Protein AF-A0A6V7JF43-F1 (afdb_monomer_lite)

Structure (mmCIF, N/CA/C/O backbone):
data_AF-A0A6V7JF43-F1
#
_entry.id   AF-A0A6V7JF43-F1
#
loop_
_atom_site.group_PDB
_atom_site.id
_atom_site.ty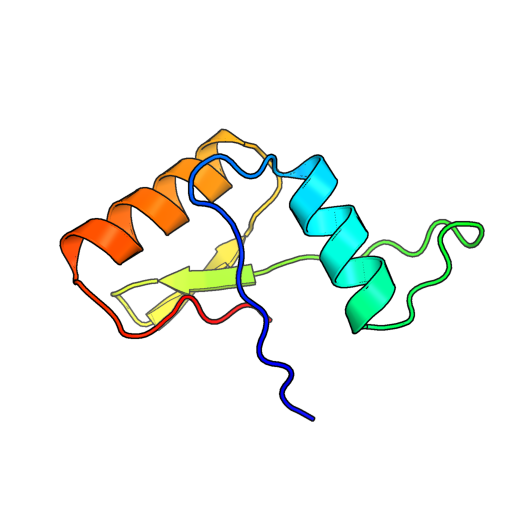pe_symbol
_atom_site.label_atom_id
_atom_site.label_alt_id
_atom_site.label_comp_id
_atom_site.label_asym_id
_atom_site.label_entity_id
_atom_site.label_seq_id
_atom_site.pdbx_PDB_ins_code
_atom_site.Cartn_x
_atom_site.Cartn_y
_atom_site.Cartn_z
_atom_site.occupancy
_atom_site.B_iso_or_equiv
_atom_site.auth_seq_id
_atom_site.auth_comp_id
_atom_site.auth_asym_id
_atom_site.auth_atom_id
_atom_site.pdbx_PDB_model_num
ATOM 1 N N . GLU A 1 1 ? -6.003 -17.097 -4.714 1.00 79.06 1 GLU A N 1
ATOM 2 C CA . GLU A 1 1 ? -5.255 -17.318 -3.461 1.00 79.06 1 GLU A CA 1
ATOM 3 C C . GLU A 1 1 ? -5.323 -16.032 -2.657 1.00 79.06 1 GLU A C 1
ATOM 5 O O . GLU A 1 1 ? -5.377 -14.977 -3.275 1.00 79.06 1 GLU A O 1
ATOM 10 N N . VAL A 1 2 ? -5.450 -16.113 -1.334 1.00 85.62 2 VAL A N 1
ATOM 11 C CA . VAL A 1 2 ? -5.512 -14.937 -0.454 1.00 85.62 2 VAL A CA 1
ATOM 12 C C . VAL A 1 2 ? -4.254 -14.960 0.400 1.00 85.62 2 VAL A C 1
ATOM 14 O O . VAL A 1 2 ? -3.976 -15.982 1.026 1.00 85.62 2 VAL A O 1
ATOM 17 N N . GLN A 1 3 ? -3.504 -13.860 0.408 1.00 90.75 3 GLN A N 1
ATOM 18 C CA . GLN A 1 3 ? -2.344 -13.684 1.277 1.00 90.75 3 GLN A CA 1
ATOM 19 C C . GLN A 1 3 ? -2.676 -12.679 2.378 1.00 90.75 3 GLN A C 1
ATOM 21 O O . GLN A 1 3 ? -3.340 -11.677 2.127 1.00 90.75 3 GLN A O 1
ATOM 26 N N . ILE A 1 4 ? -2.226 -12.966 3.598 1.00 91.69 4 ILE A N 1
ATOM 27 C CA . ILE A 1 4 ? -2.404 -12.096 4.762 1.00 91.69 4 ILE A CA 1
ATOM 28 C C . ILE A 1 4 ? -1.013 -11.689 5.231 1.00 91.69 4 ILE A C 1
ATOM 30 O O . ILE A 1 4 ? -0.178 -12.548 5.511 1.00 91.69 4 ILE A O 1
ATOM 34 N N . THR A 1 5 ? -0.778 -10.384 5.321 1.00 92.50 5 THR A N 1
ATOM 35 C CA . THR A 1 5 ? 0.458 -9.805 5.849 1.00 92.50 5 THR A CA 1
ATOM 36 C C . THR A 1 5 ? 0.129 -8.735 6.884 1.00 92.50 5 THR A C 1
ATOM 38 O O . THR A 1 5 ? -0.988 -8.217 6.922 1.00 92.50 5 THR A O 1
ATOM 41 N N . TYR A 1 6 ? 1.103 -8.410 7.726 1.00 91.81 6 TYR A N 1
ATOM 42 C CA . TYR A 1 6 ? 0.992 -7.361 8.731 1.00 91.81 6 TYR A CA 1
ATOM 43 C C . TYR A 1 6 ? 1.927 -6.219 8.360 1.00 91.81 6 TYR A C 1
ATOM 45 O O . TYR A 1 6 ? 3.114 -6.432 8.124 1.00 91.81 6 TYR A O 1
ATOM 53 N N . ILE A 1 7 ? 1.389 -5.005 8.347 1.00 91.00 7 ILE A N 1
ATOM 54 C CA . ILE A 1 7 ? 2.134 -3.778 8.063 1.00 91.00 7 ILE A CA 1
ATOM 55 C C . ILE A 1 7 ? 2.159 -2.885 9.298 1.00 91.00 7 ILE A C 1
ATOM 57 O O . ILE A 1 7 ? 1.293 -2.970 10.170 1.00 91.00 7 ILE A O 1
ATOM 61 N N . THR A 1 8 ? 3.162 -2.016 9.387 1.00 90.94 8 THR A N 1
ATOM 62 C CA . THR A 1 8 ? 3.176 -0.967 10.406 1.00 90.94 8 THR A CA 1
ATOM 63 C C . THR A 1 8 ? 2.286 0.198 9.958 1.00 90.94 8 THR A C 1
ATOM 65 O O . THR A 1 8 ? 2.288 0.531 8.773 1.00 90.94 8 THR A O 1
ATOM 68 N N . PRO A 1 9 ? 1.575 0.887 10.871 1.00 86.38 9 PRO A N 1
ATOM 69 C CA . PRO A 1 9 ? 0.771 2.062 10.507 1.00 86.38 9 PRO A CA 1
ATOM 70 C C . PRO A 1 9 ? 1.585 3.216 9.903 1.00 86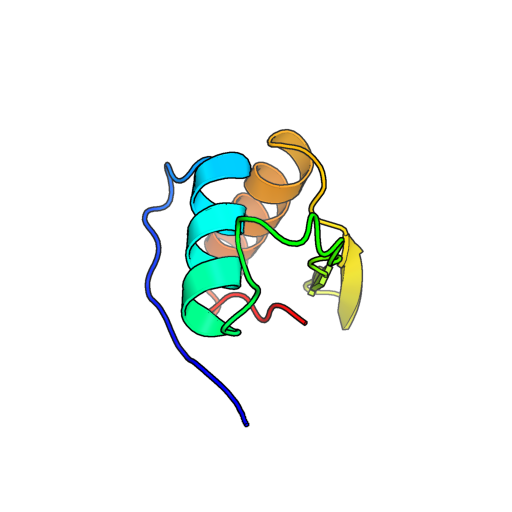.38 9 PRO A C 1
ATOM 72 O O . PRO A 1 9 ? 1.032 4.117 9.292 1.00 86.38 9 PRO A O 1
ATOM 75 N N . SER A 1 10 ? 2.908 3.208 10.083 1.00 91.94 10 SER A N 1
ATOM 76 C CA . SER A 1 10 ? 3.829 4.196 9.518 1.00 91.94 10 SER A CA 1
ATOM 77 C C . SER A 1 10 ? 4.455 3.754 8.188 1.00 91.94 10 SER A C 1
ATOM 79 O O . SER A 1 10 ? 5.486 4.305 7.797 1.00 91.94 10 SER A O 1
ATOM 81 N N . ILE A 1 11 ? 3.929 2.709 7.541 1.00 95.56 11 ILE A N 1
ATOM 82 C CA . ILE A 1 11 ? 4.452 2.218 6.264 1.00 95.56 11 ILE A CA 1
ATOM 83 C C . ILE A 1 11 ? 4.270 3.272 5.165 1.00 95.56 11 ILE A C 1
ATOM 85 O O . ILE A 1 11 ? 3.268 3.986 5.107 1.00 95.56 11 ILE A O 1
ATOM 89 N N . THR A 1 12 ? 5.254 3.366 4.273 1.00 96.69 12 THR A N 1
ATOM 90 C CA . THR A 1 12 ? 5.165 4.254 3.110 1.00 96.69 12 THR A CA 1
ATOM 91 C C . THR A 1 12 ? 4.528 3.538 1.924 1.00 96.69 12 THR A C 1
ATOM 93 O O . THR A 1 12 ? 4.623 2.314 1.810 1.00 96.69 12 THR A O 1
ATOM 96 N N . VAL A 1 13 ? 3.929 4.288 0.996 1.00 95.12 13 VAL A N 1
ATOM 97 C CA . VAL A 1 13 ? 3.340 3.717 -0.228 1.00 95.12 13 VAL A CA 1
ATOM 98 C C . VAL A 1 13 ? 4.368 2.957 -1.071 1.00 95.12 13 VAL A C 1
ATOM 100 O O . VAL A 1 13 ? 4.029 1.954 -1.696 1.00 95.12 13 VAL A O 1
ATOM 103 N N . ASP A 1 14 ? 5.629 3.390 -1.065 1.00 94.06 14 ASP A N 1
ATOM 104 C CA . ASP A 1 14 ? 6.697 2.733 -1.817 1.00 94.06 14 ASP A CA 1
ATOM 105 C C . ASP A 1 14 ? 7.118 1.419 -1.154 1.00 94.06 14 ASP A C 1
ATOM 107 O O . ASP A 1 14 ? 7.201 0.399 -1.833 1.00 94.06 14 ASP A O 1
ATOM 111 N N . THR A 1 15 ? 7.251 1.395 0.176 1.00 94.56 15 THR A N 1
ATOM 112 C CA . THR A 1 15 ? 7.487 0.146 0.918 1.00 94.56 15 THR A CA 1
ATOM 113 C C . THR A 1 15 ? 6.325 -0.832 0.746 1.00 94.56 15 THR A C 1
ATOM 115 O O . THR A 1 15 ? 6.548 -2.005 0.472 1.00 94.56 15 THR A O 1
ATOM 118 N N . LEU A 1 16 ? 5.075 -0.361 0.826 1.00 94.50 16 LEU A N 1
ATOM 119 C CA . LEU A 1 16 ? 3.902 -1.208 0.593 1.00 94.50 16 LEU A CA 1
ATOM 120 C C . LEU A 1 16 ? 3.920 -1.821 -0.816 1.00 94.50 16 LEU A C 1
ATOM 122 O O . LEU A 1 16 ? 3.590 -2.992 -0.986 1.00 94.50 16 LEU A O 1
ATOM 126 N N . ARG A 1 17 ? 4.340 -1.060 -1.834 1.00 92.19 17 ARG A N 1
ATOM 127 C CA . ARG A 1 17 ? 4.493 -1.586 -3.199 1.00 92.19 17 ARG A CA 1
ATOM 128 C C . ARG A 1 17 ? 5.562 -2.663 -3.289 1.00 92.19 17 ARG A C 1
ATOM 130 O O . ARG A 1 17 ? 5.350 -3.644 -3.994 1.00 92.19 17 ARG A O 1
ATOM 137 N N . GLU A 1 18 ? 6.700 -2.476 -2.635 1.00 91.75 18 GLU A N 1
ATOM 138 C CA . GLU A 1 18 ? 7.776 -3.472 -2.610 1.00 91.75 18 GLU A CA 1
ATOM 139 C C . GLU A 1 18 ? 7.312 -4.772 -1.945 1.00 91.75 18 GLU A C 1
ATOM 141 O O . GLU A 1 18 ? 7.500 -5.846 -2.519 1.00 91.75 18 GLU A O 1
ATOM 146 N N . GLU A 1 19 ? 6.608 -4.672 -0.816 1.00 92.31 19 GLU A N 1
ATOM 147 C CA . GLU A 1 19 ? 5.982 -5.816 -0.144 1.00 92.31 19 GLU A CA 1
ATOM 148 C C . GLU A 1 19 ? 5.000 -6.537 -1.077 1.00 92.31 19 GLU A C 1
ATOM 150 O O . GLU A 1 19 ? 5.084 -7.751 -1.249 1.00 92.31 19 GLU A O 1
ATOM 155 N N . MET A 1 20 ? 4.118 -5.805 -1.767 1.00 91.81 20 MET A N 1
ATOM 156 C CA . MET A 1 20 ? 3.170 -6.406 -2.715 1.00 91.81 20 MET A CA 1
ATOM 157 C C . MET A 1 20 ? 3.865 -7.080 -3.901 1.00 91.81 20 MET A C 1
ATOM 159 O O . MET A 1 20 ? 3.411 -8.129 -4.356 1.00 91.81 20 MET A O 1
ATOM 163 N N . ARG A 1 21 ? 4.987 -6.535 -4.391 1.00 91.19 21 ARG A N 1
ATOM 164 C CA . ARG A 1 21 ? 5.799 -7.211 -5.416 1.00 91.19 21 ARG A CA 1
ATOM 165 C C . ARG A 1 21 ? 6.361 -8.527 -4.899 1.00 91.19 21 ARG A C 1
ATOM 167 O O . ARG A 1 21 ? 6.266 -9.528 -5.603 1.00 91.19 21 ARG A O 1
ATOM 174 N N . ALA A 1 22 ? 6.900 -8.536 -3.682 1.00 89.50 22 ALA A N 1
ATOM 175 C CA . ALA A 1 22 ? 7.449 -9.740 -3.068 1.00 89.50 22 ALA A CA 1
ATOM 176 C C . ALA A 1 22 ? 6.366 -10.808 -2.822 1.00 89.50 22 ALA A C 1
ATOM 178 O O . ALA A 1 22 ? 6.556 -11.968 -3.182 1.00 89.50 22 ALA A O 1
ATOM 179 N N . ILE A 1 23 ? 5.216 -10.403 -2.279 1.00 90.69 23 ILE A N 1
ATOM 180 C CA . ILE A 1 23 ? 4.055 -11.254 -1.973 1.00 90.69 23 ILE A CA 1
ATOM 181 C C . ILE A 1 23 ? 3.473 -11.870 -3.251 1.00 90.69 23 ILE A C 1
ATOM 183 O O . ILE A 1 23 ? 3.266 -13.081 -3.323 1.00 90.69 23 ILE A O 1
ATOM 187 N N . CYS A 1 24 ? 3.231 -11.054 -4.279 1.00 88.75 24 CYS A N 1
ATOM 188 C CA . CYS A 1 24 ? 2.613 -11.497 -5.530 1.00 88.75 24 CYS A CA 1
ATOM 189 C C . CYS A 1 24 ? 3.612 -12.095 -6.535 1.00 88.75 24 CYS A C 1
ATOM 191 O O . CYS A 1 24 ? 3.200 -12.543 -7.604 1.00 88.75 24 CYS A O 1
ATOM 193 N N . GLY A 1 25 ? 4.912 -12.104 -6.218 1.00 86.81 25 GLY A N 1
ATOM 194 C CA . GLY A 1 25 ? 5.958 -12.621 -7.101 1.00 86.81 25 GLY A CA 1
ATOM 195 C C . GLY A 1 25 ? 6.165 -11.786 -8.368 1.00 86.81 25 GLY A C 1
ATOM 196 O O . GLY A 1 25 ? 6.562 -12.333 -9.396 1.00 86.81 25 GLY A O 1
ATOM 197 N N . PHE A 1 26 ? 5.880 -10.481 -8.320 1.00 85.88 26 PHE A N 1
ATOM 198 C CA . PHE A 1 26 ? 6.172 -9.578 -9.432 1.00 85.88 26 PHE A CA 1
ATOM 199 C C . PHE A 1 26 ? 7.676 -9.333 -9.516 1.00 85.88 26 PHE A C 1
ATOM 201 O O . PHE A 1 26 ? 8.313 -8.988 -8.518 1.00 85.88 26 PHE A O 1
ATOM 208 N N . ASP A 1 27 ? 8.243 -9.471 -10.712 1.00 77.50 27 ASP A N 1
ATOM 209 C CA . ASP A 1 27 ? 9.665 -9.228 -10.910 1.00 77.50 27 ASP A CA 1
ATOM 210 C C . ASP A 1 27 ? 9.958 -7.722 -10.763 1.00 77.50 27 ASP A C 1
ATOM 212 O O . ASP A 1 27 ? 9.302 -6.853 -11.344 1.00 77.50 27 ASP A O 1
ATOM 216 N N . ALA A 1 28 ? 10.940 -7.389 -9.925 1.00 68.25 28 ALA A N 1
ATOM 217 C CA . ALA A 1 28 ? 11.383 -6.012 -9.739 1.00 68.25 28 ALA A CA 1
ATOM 218 C C . ALA A 1 28 ? 12.097 -5.475 -10.994 1.00 68.25 28 ALA A C 1
ATOM 220 O O . ALA A 1 28 ? 12.125 -4.264 -11.214 1.00 68.25 28 ALA A O 1
ATOM 221 N N . ALA A 1 29 ? 12.656 -6.364 -11.825 1.00 68.62 29 ALA A N 1
ATOM 222 C CA . ALA A 1 29 ? 13.413 -6.020 -13.024 1.00 68.62 29 ALA A CA 1
ATOM 223 C C . ALA A 1 29 ? 12.553 -5.895 -14.295 1.00 68.62 29 ALA A C 1
ATOM 225 O O . ALA A 1 29 ? 12.975 -5.241 -15.249 1.00 68.62 29 ALA A O 1
ATOM 226 N N . SER A 1 30 ? 11.356 -6.489 -14.323 1.00 65.12 30 SER A N 1
ATOM 227 C CA . SER A 1 30 ? 10.469 -6.501 -15.499 1.00 65.12 30 SER A CA 1
ATOM 228 C C . SER A 1 30 ? 9.718 -5.183 -15.713 1.00 65.12 30 SER A C 1
ATOM 230 O O . SER A 1 30 ? 9.164 -4.952 -16.788 1.00 65.12 30 SER A O 1
ATOM 232 N N . GLY A 1 31 ? 9.700 -4.297 -14.711 1.00 61.12 31 GLY A N 1
ATOM 233 C CA . GLY A 1 31 ? 8.895 -3.078 -14.750 1.00 61.12 31 GLY A CA 1
ATOM 234 C C . GLY A 1 31 ? 7.392 -3.351 -14.666 1.00 61.12 31 GLY A C 1
ATOM 235 O O . GLY A 1 31 ? 6.610 -2.469 -15.025 1.00 61.12 31 GLY A O 1
ATOM 236 N N . ASP A 1 32 ? 6.982 -4.537 -14.195 1.00 66.81 32 ASP A N 1
ATOM 237 C CA . ASP A 1 32 ? 5.573 -4.919 -14.111 1.00 66.81 32 ASP A CA 1
ATOM 238 C C . ASP A 1 32 ? 4.784 -3.855 -13.340 1.00 66.81 32 ASP A C 1
ATOM 240 O O . ASP A 1 32 ? 5.020 -3.581 -12.153 1.00 66.81 32 ASP A O 1
ATOM 244 N N . GLN A 1 33 ? 3.863 -3.205 -14.049 1.00 81.12 33 GLN A N 1
ATOM 245 C CA . GLN A 1 33 ? 2.938 -2.246 -13.472 1.00 81.12 33 GLN A CA 1
ATOM 246 C C . GLN A 1 33 ? 1.748 -3.011 -12.907 1.00 81.12 33 GLN A C 1
ATOM 248 O O . GLN A 1 33 ? 1.001 -3.653 -13.641 1.00 81.12 33 GLN A O 1
ATOM 253 N N . PHE A 1 34 ? 1.548 -2.894 -11.601 1.00 90.19 34 PHE A N 1
ATOM 254 C CA . PHE A 1 34 ? 0.338 -3.349 -10.934 1.00 90.19 34 PHE A CA 1
ATOM 255 C C . PHE A 1 34 ? -0.398 -2.149 -10.339 1.00 90.19 34 PHE A C 1
ATOM 257 O O . PHE A 1 34 ? 0.155 -1.057 -10.180 1.00 90.19 34 PHE A O 1
ATOM 264 N N . THR A 1 35 ? -1.680 -2.339 -10.048 1.00 92.31 35 THR A N 1
ATOM 265 C CA . THR A 1 35 ? -2.494 -1.361 -9.327 1.00 92.31 35 THR A CA 1
ATOM 266 C C . THR A 1 35 ? -2.924 -1.999 -8.023 1.00 92.31 35 THR A C 1
ATOM 268 O O . THR A 1 35 ? -3.383 -3.129 -8.052 1.00 92.31 35 THR A O 1
ATOM 271 N N . MET A 1 36 ? -2.793 -1.268 -6.920 1.00 94.31 36 MET A N 1
ATOM 272 C CA . MET A 1 36 ? -3.360 -1.658 -5.632 1.00 94.31 36 MET A CA 1
ATOM 273 C C . MET A 1 36 ? -4.702 -0.958 -5.471 1.00 94.31 36 MET A C 1
ATOM 275 O O . MET A 1 36 ? -4.778 0.268 -5.650 1.00 94.31 36 MET A O 1
ATOM 279 N N . LYS A 1 37 ? -5.747 -1.719 -5.154 1.00 95.19 37 LYS A N 1
ATOM 280 C CA . LYS A 1 37 ? -7.046 -1.166 -4.777 1.00 95.19 37 LYS A CA 1
ATOM 281 C C . LYS A 1 37 ? -7.460 -1.697 -3.420 1.00 95.19 37 LYS A C 1
ATOM 283 O O . LYS A 1 37 ? -7.493 -2.905 -3.244 1.00 95.19 37 LYS A O 1
ATOM 288 N N . TRP A 1 38 ? -7.789 -0.820 -2.487 1.00 93.94 38 TRP A N 1
ATOM 289 C CA . TRP A 1 38 ? -8.416 -1.231 -1.240 1.00 93.94 38 TRP A CA 1
ATOM 290 C C . TRP A 1 38 ? -9.937 -1.123 -1.352 1.00 93.94 38 TRP A C 1
ATOM 292 O O . TRP A 1 38 ? -10.440 -0.407 -2.218 1.00 93.94 38 TRP A O 1
ATOM 302 N N . VAL A 1 39 ? -10.650 -1.884 -0.530 1.00 91.75 39 VAL A N 1
ATOM 303 C CA . VAL A 1 39 ? -12.109 -1.785 -0.398 1.00 91.75 39 VAL A CA 1
ATOM 304 C C . VAL A 1 39 ? -12.400 -0.910 0.812 1.00 91.75 39 VAL A C 1
ATOM 306 O O . VAL A 1 39 ? -11.924 -1.234 1.901 1.00 91.75 39 VAL A O 1
ATOM 309 N N . ASP A 1 40 ? -13.120 0.189 0.608 1.00 88.81 40 ASP A N 1
ATOM 310 C CA . ASP A 1 40 ? -13.506 1.098 1.689 1.00 88.81 40 ASP A CA 1
ATOM 311 C C . ASP A 1 40 ? -14.718 0.606 2.498 1.00 88.81 40 ASP A C 1
ATOM 313 O O . ASP A 1 40 ? -15.224 -0.501 2.295 1.00 88.81 40 ASP A O 1
ATOM 317 N N . ASP A 1 41 ? -15.150 1.417 3.464 1.00 85.19 41 ASP A N 1
ATOM 318 C CA . ASP A 1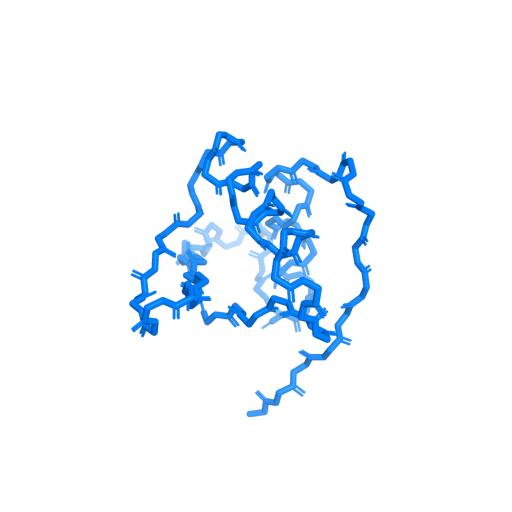 41 ? -16.278 1.142 4.356 1.00 85.19 41 ASP A CA 1
ATOM 319 C C . ASP A 1 41 ? -17.634 1.121 3.631 1.00 85.19 41 ASP A C 1
ATOM 321 O O . ASP A 1 41 ? -18.586 0.495 4.105 1.00 85.19 41 ASP A O 1
ATOM 325 N N . GLU A 1 42 ? -17.713 1.735 2.450 1.00 86.88 42 GLU A N 1
ATOM 326 C CA . GLU A 1 42 ? -18.883 1.702 1.571 1.00 86.88 42 GLU A CA 1
ATOM 327 C C . GLU A 1 42 ? -18.860 0.487 0.620 1.00 86.88 42 GLU A C 1
ATOM 329 O O . GLU A 1 42 ? -19.864 0.170 -0.026 1.00 86.88 42 GLU A O 1
ATOM 334 N N . GLY A 1 43 ? -17.748 -0.258 0.593 1.00 86.50 43 GLY A N 1
ATOM 335 C CA . GLY A 1 43 ? -17.532 -1.409 -0.279 1.00 86.50 43 GLY A CA 1
ATOM 336 C C . GLY A 1 43 ? -16.980 -1.040 -1.657 1.00 86.50 43 GLY A C 1
ATOM 337 O O . GLY A 1 43 ? -16.950 -1.896 -2.550 1.00 86.50 43 GLY A O 1
ATOM 338 N N . ASP A 1 44 ? -16.540 0.204 -1.844 1.00 91.44 44 ASP A N 1
ATOM 339 C CA . ASP A 1 44 ? -16.055 0.722 -3.111 1.00 91.44 44 ASP A CA 1
ATOM 340 C C . ASP A 1 44 ? -14.542 0.477 -3.296 1.00 91.44 44 ASP A C 1
ATOM 342 O O . ASP A 1 44 ? -13.737 0.580 -2.365 1.00 91.44 44 ASP A O 1
ATOM 346 N N . PRO A 1 45 ? -14.104 0.115 -4.521 1.00 94.25 45 PRO A N 1
ATOM 347 C CA . PRO A 1 45 ? -12.697 -0.124 -4.807 1.00 94.25 45 PRO A CA 1
ATOM 348 C C . PRO A 1 45 ? -11.937 1.195 -5.018 1.00 94.25 45 PRO A C 1
ATOM 350 O O . PRO A 1 45 ? -11.925 1.763 -6.118 1.00 94.25 45 PRO A O 1
ATOM 353 N N . CYS A 1 46 ? -11.204 1.625 -3.998 1.00 94.31 46 CYS A N 1
ATOM 354 C CA . CYS 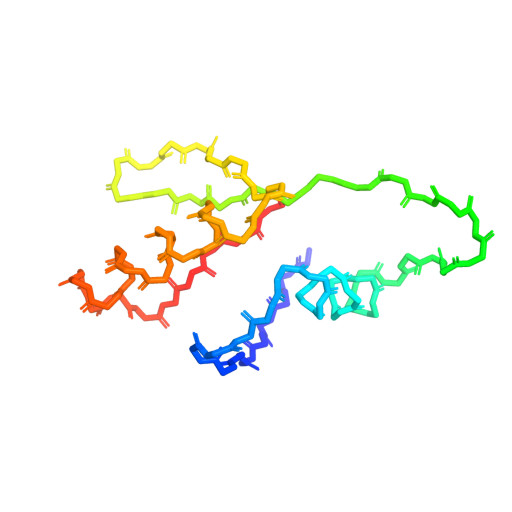A 1 46 ? -10.384 2.831 -3.995 1.00 94.31 46 CYS A CA 1
ATOM 355 C C . CYS A 1 46 ? -8.914 2.534 -4.344 1.00 94.31 46 CYS A C 1
ATOM 357 O O . CYS A 1 46 ? -8.325 1.560 -3.886 1.00 94.31 46 CYS A O 1
ATOM 359 N N . ARG A 1 47 ? -8.274 3.363 -5.182 1.00 95.06 47 ARG A N 1
ATOM 360 C CA . ARG A 1 47 ? -6.868 3.152 -5.595 1.00 95.06 47 ARG A CA 1
ATOM 361 C C . ARG A 1 47 ? -5.886 3.664 -4.539 1.00 95.06 47 ARG A C 1
ATOM 363 O O . ARG A 1 47 ? -6.121 4.704 -3.942 1.00 95.06 47 ARG A O 1
ATOM 370 N N . ILE A 1 48 ? -4.741 2.988 -4.409 1.00 95.25 48 ILE A N 1
ATOM 371 C CA . ILE A 1 48 ? -3.595 3.464 -3.617 1.00 95.25 48 ILE A CA 1
ATOM 372 C C . ILE A 1 48 ? -2.425 3.757 -4.561 1.00 95.25 48 ILE A C 1
ATOM 374 O O . ILE A 1 48 ? -1.724 2.851 -5.026 1.00 95.25 48 ILE A O 1
ATOM 378 N N . VAL A 1 49 ? -2.219 5.034 -4.884 1.00 93.38 49 VAL A N 1
ATOM 379 C CA . VAL A 1 49 ? -1.153 5.500 -5.786 1.00 93.38 49 VAL A CA 1
ATOM 380 C C . VAL A 1 49 ? -0.189 6.461 -5.081 1.00 93.38 49 VAL A C 1
ATOM 382 O O . VAL A 1 49 ? 0.978 6.562 -5.465 1.00 93.38 49 VAL A O 1
ATOM 385 N N . SER A 1 50 ? -0.648 7.131 -4.035 1.00 95.75 50 SER A N 1
ATOM 386 C CA . SER A 1 50 ? 0.073 8.146 -3.279 1.00 95.75 50 SER A CA 1
ATOM 387 C C . SER A 1 50 ? 0.050 7.846 -1.781 1.00 95.75 50 SER A C 1
ATOM 389 O O . SER A 1 50 ? -0.783 7.079 -1.300 1.00 95.75 50 SER A O 1
ATOM 391 N N . GLN A 1 51 ? 0.955 8.486 -1.036 1.00 96.94 51 GLN A N 1
ATOM 392 C CA . GLN A 1 51 ? 0.969 8.379 0.424 1.00 96.94 51 GLN A CA 1
ATOM 393 C C . GLN A 1 51 ? -0.351 8.864 1.036 1.00 96.94 51 GLN A C 1
ATOM 395 O O . GLN A 1 51 ? -0.863 8.226 1.939 1.00 96.94 51 GLN A O 1
ATOM 400 N N . GLN A 1 52 ? -0.946 9.928 0.489 1.00 96.38 52 GLN A N 1
ATOM 401 C CA . GLN A 1 52 ? -2.209 10.475 0.985 1.00 96.38 52 GLN A CA 1
ATOM 402 C C . GLN A 1 52 ? -3.365 9.464 0.909 1.00 96.38 52 GLN A C 1
ATOM 404 O O . GLN A 1 52 ? -4.168 9.386 1.831 1.00 96.38 52 GLN A O 1
ATOM 409 N N . GLU A 1 53 ? -3.456 8.689 -0.176 1.00 95.75 53 GLU A N 1
ATOM 410 C CA . GLU A 1 53 ? -4.493 7.656 -0.326 1.00 95.75 53 GLU A CA 1
ATOM 411 C C . GLU A 1 53 ? -4.265 6.480 0.635 1.00 95.75 53 GLU A C 1
ATOM 413 O O . GLU A 1 53 ? -5.223 5.930 1.170 1.00 95.75 53 GLU A O 1
ATOM 418 N N . LEU A 1 54 ? -3.002 6.113 0.883 1.00 95.81 54 LEU A N 1
ATOM 419 C CA . LEU A 1 54 ? -2.654 5.100 1.882 1.00 95.81 54 LEU A CA 1
ATOM 420 C C . LEU A 1 54 ? -2.993 5.573 3.302 1.00 95.81 54 LEU A C 1
ATOM 422 O O . LEU A 1 54 ? -3.581 4.821 4.074 1.00 95.81 54 LEU A O 1
ATOM 426 N N . ASP A 1 55 ? -2.649 6.816 3.633 1.00 95.31 55 ASP A N 1
ATOM 427 C CA . ASP A 1 55 ? -2.930 7.407 4.940 1.00 95.31 55 ASP A CA 1
ATOM 428 C C . ASP A 1 55 ? -4.439 7.449 5.209 1.00 95.31 55 ASP A C 1
ATOM 430 O O . ASP A 1 55 ? -4.870 7.177 6.328 1.00 95.31 55 ASP A O 1
ATOM 434 N N . GLU A 1 56 ? -5.253 7.738 4.188 1.00 93.50 56 GLU A N 1
ATOM 435 C CA . GLU A 1 56 ? -6.711 7.729 4.316 1.00 93.50 56 GLU A CA 1
ATOM 436 C C . GLU A 1 56 ? -7.266 6.317 4.539 1.00 93.50 56 GLU A C 1
ATOM 438 O O . GLU A 1 56 ? -8.094 6.126 5.430 1.00 93.50 56 GLU A O 1
ATOM 443 N N . ALA A 1 57 ? -6.758 5.314 3.815 1.00 93.31 57 ALA A N 1
ATOM 444 C CA . ALA A 1 57 ? -7.130 3.916 4.035 1.00 93.31 57 ALA A CA 1
ATOM 445 C C . ALA A 1 57 ? -6.807 3.460 5.471 1.00 93.31 57 ALA A C 1
ATOM 447 O O . ALA A 1 57 ? -7.636 2.846 6.143 1.00 93.31 57 ALA A O 1
ATOM 448 N N . LEU A 1 58 ? -5.620 3.816 5.979 1.00 92.88 58 LEU A N 1
ATOM 449 C CA . LEU A 1 58 ? -5.209 3.534 7.359 1.00 92.88 58 LEU A CA 1
ATOM 450 C C . LEU A 1 58 ? -6.065 4.295 8.381 1.00 92.88 58 LEU A C 1
ATOM 452 O O . LEU A 1 58 ? -6.438 3.737 9.413 1.00 92.88 58 LEU A O 1
ATOM 456 N N . ARG A 1 59 ? -6.411 5.556 8.100 1.00 92.75 59 ARG A N 1
ATOM 457 C CA . ARG A 1 59 ? -7.277 6.370 8.963 1.00 92.75 59 ARG A CA 1
ATOM 458 C C . ARG A 1 59 ? -8.671 5.757 9.098 1.00 92.75 59 ARG A C 1
ATOM 460 O O . ARG A 1 59 ? -9.212 5.753 10.203 1.00 92.75 59 ARG A O 1
ATOM 467 N N . ILE A 1 60 ? -9.249 5.274 7.998 1.00 90.81 60 ILE A N 1
ATOM 468 C CA . ILE A 1 60 ? -10.573 4.635 7.983 1.00 90.81 60 ILE A CA 1
ATOM 469 C C . ILE A 1 60 ? -10.523 3.298 8.730 1.00 90.81 60 ILE A C 1
ATOM 471 O O . ILE A 1 60 ? -11.355 3.067 9.603 1.00 90.81 60 ILE A O 1
ATOM 475 N N . TYR A 1 61 ? -9.491 2.482 8.499 1.00 89.00 61 TYR A N 1
ATOM 476 C CA . TYR A 1 61 ? -9.266 1.242 9.250 1.00 89.00 61 TYR A CA 1
ATOM 477 C C . TYR A 1 61 ? -9.247 1.456 10.775 1.00 89.00 61 TYR A C 1
ATOM 479 O O . TYR A 1 61 ? -9.934 0.749 11.515 1.00 89.00 61 TYR A O 1
ATOM 487 N N . GLU A 1 62 ? -8.509 2.461 11.256 1.00 88.50 62 GLU A N 1
ATOM 488 C CA . GLU A 1 62 ? -8.443 2.785 12.688 1.00 88.50 62 GLU A CA 1
ATOM 489 C C . GLU A 1 62 ? -9.778 3.313 13.246 1.00 88.50 62 GLU A C 1
ATOM 491 O O . GLU A 1 62 ? -10.093 3.093 14.420 1.00 88.50 62 GLU A O 1
ATOM 496 N N . LEU A 1 63 ? -10.568 4.013 12.422 1.00 88.94 63 LEU A N 1
ATOM 497 C CA . LEU A 1 63 ? -11.869 4.560 12.813 1.00 88.94 63 LEU A CA 1
ATOM 498 C C . LEU A 1 63 ? -12.919 3.456 12.976 1.00 88.94 63 LEU A C 1
ATOM 500 O O . LEU A 1 63 ? -13.589 3.401 14.010 1.00 88.94 63 LEU A O 1
ATOM 504 N N . GLU A 1 64 ? -13.011 2.566 11.990 1.00 86.56 64 GLU A N 1
ATOM 505 C CA . GLU A 1 64 ? -13.986 1.471 11.962 1.00 86.56 64 GLU A CA 1
ATOM 506 C C . GLU A 1 64 ? -13.585 0.301 12.873 1.00 86.56 64 GLU A C 1
ATOM 508 O O . GLU A 1 64 ? -14.418 -0.531 13.235 1.00 86.56 64 GLU A O 1
ATOM 513 N N . LYS A 1 65 ? -12.316 0.262 13.310 1.00 78.69 65 LYS A N 1
ATOM 514 C CA . LYS A 1 65 ? -11.727 -0.840 14.090 1.00 78.69 65 LYS A CA 1
ATOM 515 C C . LYS A 1 65 ? -11.919 -2.191 13.411 1.00 78.69 65 LYS A C 1
ATOM 517 O O . LYS A 1 65 ? -12.206 -3.194 14.075 1.00 78.69 65 LYS A O 1
ATOM 522 N N . ASP A 1 66 ? -11.775 -2.194 12.091 1.00 76.31 66 ASP A N 1
ATOM 523 C CA . ASP A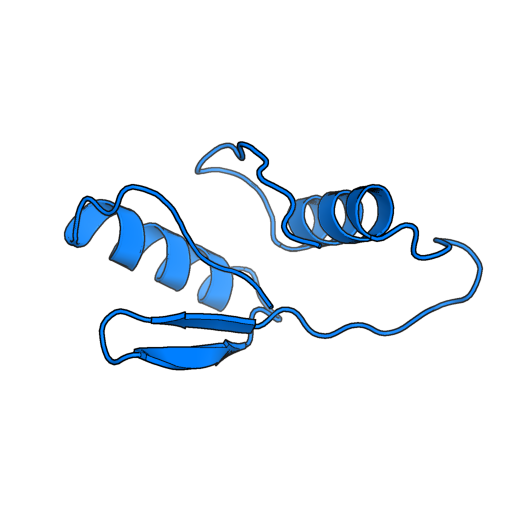 1 66 ? -11.867 -3.416 11.313 1.00 76.31 66 ASP A CA 1
ATOM 524 C C . ASP A 1 66 ? -10.711 -4.365 11.676 1.00 76.31 66 ASP A C 1
ATOM 526 O O . ASP A 1 66 ? -9.693 -4.001 12.265 1.00 76.31 66 ASP A O 1
ATOM 530 N N . THR A 1 67 ? -10.891 -5.631 11.343 1.00 80.19 67 THR A N 1
ATOM 531 C CA . THR A 1 67 ? -9.926 -6.710 11.520 1.00 80.19 67 THR A CA 1
ATOM 532 C C . THR A 1 67 ? -8.788 -6.682 10.495 1.00 80.19 67 THR A C 1
ATOM 534 O O . THR A 1 67 ? -7.772 -7.345 10.716 1.00 80.19 67 THR A O 1
ATOM 537 N N . GLY A 1 68 ? -8.919 -5.919 9.403 1.00 86.06 68 GLY A N 1
ATOM 538 C CA . GLY A 1 68 ? -7.855 -5.700 8.420 1.00 86.06 68 GLY A CA 1
ATOM 539 C C . GLY A 1 68 ? -8.276 -4.805 7.252 1.00 86.06 68 GLY A C 1
ATOM 540 O O . GLY A 1 6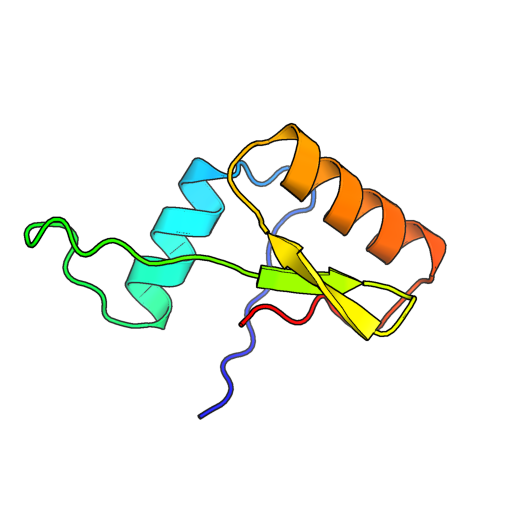8 ? -9.449 -4.497 7.091 1.00 86.06 68 GLY A O 1
ATOM 541 N N . ILE A 1 69 ? -7.312 -4.418 6.411 1.00 89.88 69 ILE A N 1
ATOM 542 C CA . ILE A 1 69 ? -7.562 -3.740 5.129 1.00 89.88 69 ILE A CA 1
ATOM 543 C C . ILE A 1 69 ? -7.468 -4.781 4.013 1.00 89.88 69 ILE A C 1
ATOM 545 O O . ILE A 1 69 ? -6.444 -5.455 3.877 1.00 89.88 69 ILE A O 1
ATOM 549 N N . THR A 1 70 ? -8.512 -4.899 3.192 1.00 91.81 70 THR A N 1
ATOM 550 C CA . THR A 1 70 ? -8.492 -5.785 2.018 1.00 91.81 70 THR A CA 1
ATOM 551 C C . THR A 1 70 ? -7.939 -5.036 0.812 1.00 91.81 70 THR A C 1
ATOM 553 O O . THR A 1 70 ? -8.493 -4.009 0.428 1.00 91.81 70 THR A O 1
ATOM 556 N N . ILE A 1 71 ? -6.869 -5.561 0.204 1.00 92.50 71 ILE A N 1
ATOM 557 C CA . ILE A 1 71 ? -6.247 -5.015 -1.011 1.00 92.50 71 ILE A CA 1
ATOM 558 C C . ILE A 1 71 ? -6.349 -6.041 -2.148 1.00 92.50 71 ILE A C 1
ATOM 560 O O . ILE A 1 71 ? -6.024 -7.215 -1.965 1.00 92.50 71 ILE A O 1
ATOM 564 N N . HIS A 1 72 ? -6.792 -5.570 -3.312 1.00 91.75 72 HIS A N 1
ATOM 565 C CA . HIS A 1 72 ? -6.903 -6.281 -4.584 1.00 91.75 72 HIS A CA 1
ATOM 566 C C . HIS A 1 72 ? -5.874 -5.790 -5.604 1.00 91.75 72 HIS A C 1
ATOM 568 O O . HIS A 1 72 ? -5.614 -4.559 -5.658 1.00 91.75 72 HIS A O 1
#

Radius of gyration: 12.28 Å; chains: 1; bounding box: 32×28×30 Å

Organism: NCBI:txid1563983

Sequence (72 aa):
EVQITYITPSITVDTLREEMRAICGFDAASGDQFTMKWVDDEGDPCRIVSQQELDEALRIYELEKDTGITIH

pLDDT: mean 88.89, std 7.8, range [61.12, 96.94]

InterPro domains:
  IPR000270 PB1 domain [PF00564] (4-72)
  IPR000270 PB1 domain [SM00666] (1-72)
  IPR053793 PB1-like domain [PS51745] (1-72)

Foldseek 3Di:
DDDDDDDDLPDALVNVVVVVCVVVVPDPPVPDDDWKWWQAPVRDTHTDDHRVSSNVQSVRCVVVVDPDIDID

Secondary structure (DSSP, 8-state):
--------TT--HHHHHHHHHHHHT--TTTT----EEEE-TTS-EEEE-SHHHHHHHHHHHHHHT-S---B-